Protein AF-A0A967Z5V6-F1 (afdb_monomer_lite)

Radius of gyration: 32.12 Å; chains: 1; bounding box: 75×80×59 Å

Foldseek 3Di:
DDDDDDDDDDDDDDDDDDDDDDDCVVVPPPPDPPPPPPDPDPPDDLVRVLVVQADDDDDDDPVVVVVVVVCVVCVVLVVQLVVLCVVPLVVLQVVCVVVVHRSCVSCQLCVQPSNAQADADPVRQHGSNRDRPVPVPD

pLDDT: mean 80.44, std 18.2, range [42.09, 97.94]

Structure (mmCIF, N/CA/C/O backbone):
data_AF-A0A967Z5V6-F1
#
_entry.id   AF-A0A967Z5V6-F1
#
loop_
_atom_site.group_PDB
_atom_site.id
_atom_site.type_symbol
_atom_site.label_atom_id
_atom_site.label_alt_id
_atom_site.label_comp_id
_atom_site.label_asym_id
_atom_site.label_entity_id
_atom_site.label_seq_id
_atom_site.pdbx_PDB_ins_code
_atom_site.Cartn_x
_atom_site.Cartn_y
_atom_site.Cartn_z
_atom_site.occupancy
_atom_site.B_iso_or_equiv
_atom_site.auth_seq_id
_atom_site.auth_comp_id
_atom_site.auth_asym_id
_atom_site.auth_atom_id
_atom_site.pdbx_PDB_model_num
ATOM 1 N N . GLU A 1 1 ? -57.561 -37.504 -41.593 1.00 48.28 1 GLU A N 1
ATOM 2 C CA . GLU A 1 1 ? -57.737 -38.800 -42.283 1.00 48.28 1 GLU A CA 1
ATOM 3 C C . GLU A 1 1 ? -57.835 -38.505 -43.780 1.00 48.28 1 GLU A C 1
ATOM 5 O O . GLU A 1 1 ? -58.609 -37.611 -44.114 1.00 48.28 1 GLU A O 1
ATOM 10 N N . PRO A 1 2 ? -56.998 -39.110 -44.646 1.00 53.12 2 PRO A N 1
ATOM 11 C CA . PRO A 1 2 ? -56.855 -40.562 -44.731 1.00 53.12 2 PRO A CA 1
ATOM 12 C C . PRO A 1 2 ? -55.417 -41.106 -44.603 1.00 53.12 2 PRO A C 1
ATOM 14 O O . PRO A 1 2 ? -54.447 -40.370 -44.448 1.00 53.12 2 PRO A O 1
ATOM 17 N N . VAL A 1 3 ? -55.376 -42.439 -44.614 1.00 44.19 3 VAL A N 1
ATOM 18 C CA . VAL A 1 3 ? -54.367 -43.405 -44.158 1.00 44.19 3 VAL A CA 1
ATOM 19 C C . VAL A 1 3 ? -53.439 -43.892 -45.287 1.00 44.19 3 VAL A C 1
ATOM 21 O O . VAL A 1 3 ? -53.847 -43.898 -46.445 1.00 44.19 3 VAL A O 1
ATOM 24 N N . ALA A 1 4 ? -52.266 -44.410 -44.878 1.00 47.19 4 ALA A N 1
ATOM 25 C CA . ALA A 1 4 ? -51.405 -45.460 -45.477 1.00 47.19 4 ALA A CA 1
ATOM 26 C C . ALA A 1 4 ? -49.980 -44.954 -45.794 1.00 47.19 4 ALA A C 1
ATOM 28 O O . ALA A 1 4 ? -49.782 -44.135 -46.680 1.00 47.19 4 ALA A O 1
ATOM 29 N N . SER A 1 5 ? -48.982 -45.256 -44.955 1.00 46.66 5 SER A N 1
ATOM 30 C CA . SER A 1 5 ? -48.237 -46.529 -44.838 1.00 46.66 5 SER A CA 1
ATOM 31 C C . SER A 1 5 ? -47.279 -46.769 -46.008 1.00 46.66 5 SER A C 1
ATOM 33 O O . SER A 1 5 ? -47.713 -47.113 -47.102 1.00 46.66 5 SER A O 1
ATOM 35 N N . SER A 1 6 ? -45.969 -46.646 -45.756 1.00 48.78 6 SER A N 1
ATOM 36 C CA . SER A 1 6 ? -44.964 -47.410 -46.500 1.00 48.78 6 SER A CA 1
ATOM 37 C C . SER A 1 6 ? -43.618 -47.490 -45.771 1.00 48.78 6 SER A C 1
ATOM 39 O O . SER A 1 6 ? -42.984 -46.478 -45.485 1.00 48.78 6 SER A O 1
ATOM 41 N N . ALA A 1 7 ? -43.223 -48.744 -45.540 1.00 47.84 7 ALA A N 1
ATOM 42 C CA . ALA A 1 7 ? -41.874 -49.296 -45.438 1.00 47.84 7 ALA A CA 1
ATOM 43 C C . ALA A 1 7 ? -40.927 -48.783 -44.336 1.00 47.84 7 ALA A C 1
ATOM 45 O O . ALA A 1 7 ? -40.107 -47.889 -44.531 1.00 47.84 7 ALA A O 1
ATOM 46 N N . ALA A 1 8 ? -40.942 -49.512 -43.217 1.00 42.09 8 ALA A N 1
ATOM 47 C CA . ALA A 1 8 ? -39.799 -49.640 -42.325 1.00 42.09 8 ALA A CA 1
ATOM 48 C C . ALA A 1 8 ? -38.617 -50.285 -43.075 1.00 42.09 8 ALA A C 1
ATOM 50 O O . ALA A 1 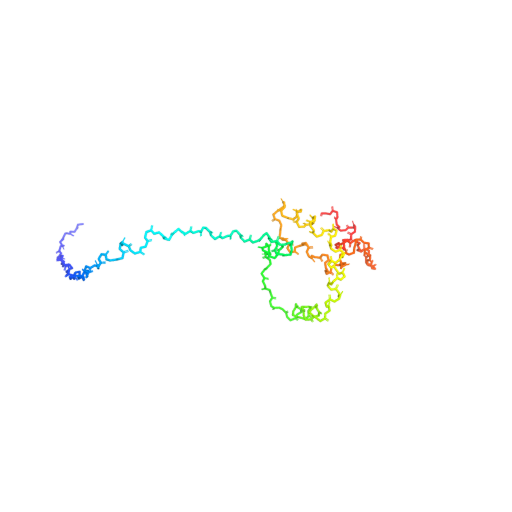8 ? -38.727 -51.404 -43.578 1.00 42.09 8 ALA A O 1
ATOM 51 N N . GLN A 1 9 ? -37.490 -49.580 -43.137 1.00 46.66 9 GLN A N 1
ATOM 52 C CA . GLN A 1 9 ? -36.197 -50.141 -43.517 1.00 46.66 9 GLN A CA 1
ATOM 53 C C . GLN A 1 9 ? -35.401 -50.382 -42.237 1.00 46.66 9 GLN A C 1
ATOM 55 O O . GLN A 1 9 ? -35.103 -49.447 -41.494 1.00 46.66 9 GLN A O 1
ATOM 60 N N . SER A 1 10 ? -35.113 -51.652 -41.962 1.00 53.34 10 SER A N 1
ATOM 61 C CA . SER A 1 10 ? -34.296 -52.083 -40.829 1.00 53.34 10 SER A CA 1
ATOM 62 C C . SER A 1 10 ? -32.888 -51.481 -40.917 1.00 53.34 10 SER A C 1
ATOM 64 O O . SER A 1 10 ? -32.268 -51.564 -41.981 1.00 53.34 10 SER A O 1
ATOM 66 N N . PRO A 1 11 ? -32.330 -50.914 -39.835 1.00 49.84 11 PRO A N 1
ATOM 67 C CA . PRO A 1 11 ? -30.933 -50.517 -39.834 1.00 49.84 11 PRO A CA 1
ATOM 68 C C . PRO A 1 11 ? -30.040 -51.759 -39.727 1.00 49.84 11 PRO A C 1
ATOM 70 O O . PRO A 1 11 ? -30.177 -52.575 -38.820 1.00 49.84 11 PRO A O 1
ATOM 73 N N . SER A 1 12 ? -29.127 -51.880 -40.690 1.00 52.97 12 SER A N 1
ATOM 74 C CA . SER A 1 12 ? -28.074 -52.892 -40.769 1.00 52.97 12 SER A CA 1
ATOM 75 C C . SER A 1 12 ? -27.213 -52.891 -39.500 1.00 52.97 12 SER A C 1
ATOM 77 O O . SER A 1 12 ? -26.551 -51.900 -39.186 1.00 52.97 12 SER A O 1
ATOM 79 N N . GLU A 1 13 ? -27.201 -54.011 -38.784 1.00 54.91 13 GLU A N 1
ATOM 80 C CA . GLU A 1 13 ? -26.421 -54.200 -37.563 1.00 54.91 13 GLU A CA 1
ATOM 81 C C . GLU A 1 13 ? -24.936 -54.382 -37.920 1.00 54.91 13 GLU A C 1
ATOM 83 O O . GLU A 1 13 ? -24.564 -55.275 -38.684 1.00 54.91 13 GLU A O 1
ATOM 88 N N . ARG A 1 14 ? -24.074 -53.484 -37.430 1.00 48.94 14 ARG A N 1
ATOM 89 C CA . ARG A 1 14 ? -22.614 -53.630 -37.540 1.00 48.94 14 ARG A CA 1
ATOM 90 C C . ARG A 1 14 ? -22.140 -54.626 -36.475 1.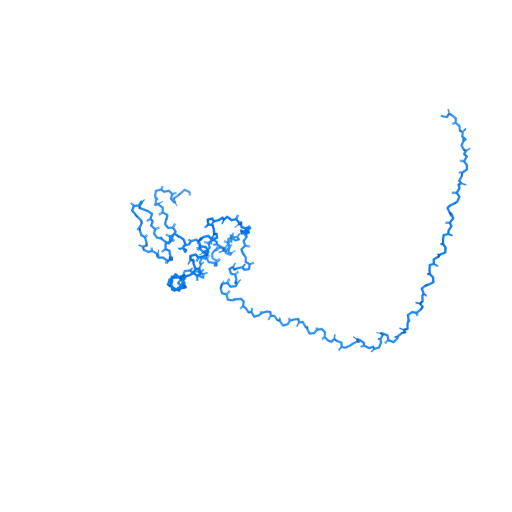00 48.94 14 ARG A C 1
ATOM 92 O O . ARG A 1 14 ? -22.568 -54.488 -35.331 1.00 48.94 14 ARG A O 1
ATOM 99 N N . PRO A 1 15 ? -21.233 -55.570 -36.785 1.00 53.81 15 PRO A N 1
ATOM 100 C CA . PRO A 1 15 ? -20.693 -56.459 -35.765 1.00 53.81 15 PRO A CA 1
ATOM 101 C C . PRO A 1 15 ? -19.840 -55.667 -34.764 1.00 53.81 15 PRO A C 1
ATOM 103 O O . PRO A 1 15 ? -19.023 -54.827 -35.149 1.00 53.81 15 PRO A O 1
ATOM 106 N N . ALA A 1 16 ? -20.046 -55.937 -33.474 1.00 51.88 16 ALA A N 1
ATOM 107 C CA . ALA A 1 16 ? -19.236 -55.389 -32.393 1.00 51.88 16 ALA A CA 1
ATOM 108 C C . ALA A 1 16 ? -17.775 -55.871 -32.514 1.00 51.88 16 ALA A C 1
ATOM 110 O O . ALA A 1 16 ? -17.546 -57.027 -32.883 1.00 51.88 16 ALA A O 1
ATOM 111 N N . PRO A 1 17 ? -16.774 -55.027 -32.203 1.00 51.31 17 PRO A N 1
ATOM 112 C CA . PRO A 1 17 ? -15.389 -55.470 -32.182 1.00 51.31 17 PRO A CA 1
ATOM 113 C C . PRO A 1 17 ? -15.198 -56.495 -31.059 1.00 51.31 17 PRO A C 1
ATOM 115 O O . PRO A 1 17 ? -15.633 -56.282 -29.927 1.00 51.31 17 PRO A O 1
ATOM 118 N N . ALA A 1 18 ? -14.541 -57.609 -31.381 1.00 56.34 18 ALA A N 1
ATOM 119 C CA . ALA A 1 18 ? -14.131 -58.596 -30.395 1.00 56.34 18 ALA A CA 1
ATOM 120 C C . ALA A 1 18 ? -13.199 -57.923 -29.376 1.00 56.34 18 ALA A C 1
ATOM 122 O O . ALA A 1 18 ? -12.097 -57.499 -29.725 1.00 56.34 18 ALA A O 1
ATOM 123 N N . LEU A 1 19 ? -13.646 -57.804 -28.121 1.00 50.50 19 LEU A N 1
ATOM 124 C CA . LEU A 1 19 ? -12.750 -57.472 -27.021 1.00 50.50 19 LEU A CA 1
ATOM 125 C C . LEU A 1 19 ? -11.743 -58.616 -26.886 1.00 50.50 19 LEU A C 1
ATOM 127 O O . LEU A 1 19 ? -12.101 -59.720 -26.475 1.00 50.50 19 LEU A O 1
ATOM 131 N N . CYS A 1 20 ? -10.485 -58.350 -27.233 1.00 46.66 20 CYS A N 1
ATOM 132 C CA . CYS A 1 20 ? -9.370 -59.191 -26.826 1.00 46.66 20 CYS A CA 1
ATOM 133 C C . CYS A 1 20 ? -9.430 -59.355 -25.301 1.00 46.66 20 CYS A C 1
ATOM 135 O O . CYS A 1 20 ? -9.451 -58.363 -24.570 1.00 46.66 20 CYS A O 1
ATOM 137 N N . ALA A 1 21 ? -9.498 -60.600 -24.830 1.00 57.12 21 ALA A N 1
ATOM 138 C CA . ALA A 1 21 ? -9.461 -60.910 -23.411 1.00 57.12 21 ALA A CA 1
ATOM 139 C C . ALA A 1 21 ? -8.164 -60.350 -22.806 1.00 57.12 21 ALA A C 1
ATOM 141 O O . ALA A 1 21 ? -7.071 -60.674 -23.269 1.00 57.12 21 ALA A O 1
ATOM 142 N N . ALA A 1 22 ? -8.297 -59.471 -21.813 1.00 58.34 22 ALA A N 1
ATOM 143 C CA . ALA A 1 22 ? -7.161 -58.918 -21.094 1.00 58.34 22 ALA A CA 1
ATOM 144 C C . ALA A 1 22 ? -6.499 -60.013 -20.244 1.00 58.34 22 ALA A C 1
ATOM 146 O O . ALA A 1 22 ? -7.177 -60.742 -19.521 1.00 58.34 22 ALA A O 1
ATOM 147 N N . ASP A 1 23 ? -5.174 -60.099 -20.334 1.00 58.81 23 ASP A N 1
ATOM 148 C CA . ASP A 1 23 ? -4.324 -60.969 -19.520 1.00 58.81 23 ASP A CA 1
ATOM 149 C C . ASP A 1 23 ? -4.561 -60.673 -18.020 1.00 58.81 23 ASP A C 1
ATOM 151 O O . ASP A 1 23 ? -4.484 -59.504 -17.628 1.00 58.81 23 ASP A O 1
ATOM 155 N N . PRO A 1 24 ? -4.860 -61.654 -17.143 1.00 56.19 24 PRO A N 1
ATOM 156 C CA . PRO A 1 24 ? -5.219 -61.385 -15.743 1.00 56.19 24 PRO A CA 1
ATOM 157 C C . PRO A 1 24 ? -4.031 -60.937 -14.872 1.00 56.19 24 PRO A C 1
ATOM 159 O O . PRO A 1 24 ? -4.204 -60.641 -13.689 1.00 56.19 24 PRO A O 1
ATOM 162 N N . ALA A 1 25 ? -2.828 -60.838 -15.441 1.00 55.62 25 ALA A N 1
ATOM 163 C CA . ALA A 1 25 ? -1.593 -60.523 -14.726 1.00 55.62 25 ALA A CA 1
ATOM 164 C C . ALA A 1 25 ? -1.539 -59.105 -14.113 1.00 55.62 25 ALA A C 1
ATOM 166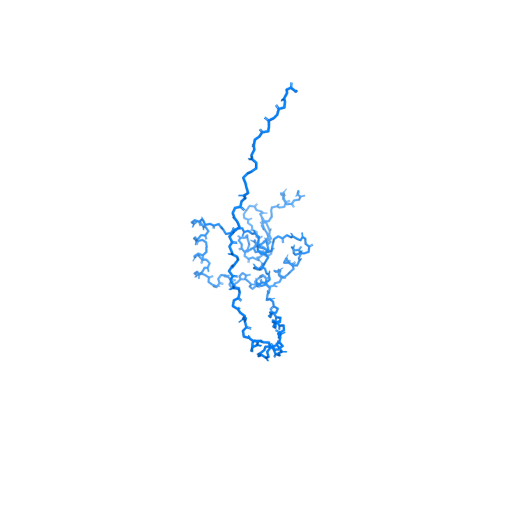 O O . ALA A 1 25 ? -0.739 -58.862 -13.210 1.00 55.62 25 ALA A O 1
ATOM 167 N N . TRP A 1 26 ? -2.405 -58.168 -14.521 1.00 52.56 26 TRP A N 1
ATOM 168 C CA . TRP A 1 26 ? -2.495 -56.850 -13.867 1.00 52.56 26 TRP A CA 1
ATOM 169 C C . TRP A 1 26 ? -3.270 -56.881 -12.539 1.00 52.56 26 TRP A C 1
ATOM 171 O O . TRP A 1 26 ? -3.195 -55.925 -11.768 1.00 52.56 26 TRP A O 1
ATOM 181 N N . ILE A 1 27 ? -3.981 -57.975 -12.230 1.00 52.59 27 ILE A N 1
ATOM 182 C CA . ILE A 1 27 ? -4.758 -58.099 -10.988 1.00 52.59 27 ILE A CA 1
ATOM 183 C C . ILE A 1 27 ? -3.856 -58.426 -9.783 1.00 52.59 27 ILE A C 1
ATOM 185 O O . ILE A 1 27 ? -4.256 -58.164 -8.650 1.00 52.59 27 ILE A O 1
ATOM 189 N N . GLU A 1 28 ? -2.630 -58.926 -9.973 1.00 56.53 28 GLU A N 1
ATOM 190 C CA . GLU A 1 28 ? -1.737 -59.299 -8.857 1.00 56.53 28 GLU A CA 1
ATOM 191 C C . GLU A 1 28 ? -0.610 -58.294 -8.562 1.00 56.53 28 GLU A C 1
ATOM 193 O O . GLU A 1 28 ? -0.113 -58.266 -7.439 1.00 56.53 28 GLU A O 1
ATOM 198 N N . ALA A 1 29 ? -0.263 -57.402 -9.496 1.00 54.88 29 ALA A N 1
ATOM 199 C CA . ALA A 1 29 ? 0.923 -56.541 -9.379 1.00 54.88 29 ALA A CA 1
ATOM 200 C C . ALA A 1 29 ? 0.708 -55.157 -8.716 1.00 54.88 29 ALA A C 1
ATOM 202 O O . ALA A 1 29 ? 1.653 -54.376 -8.641 1.00 54.88 29 ALA A O 1
ATOM 203 N N . GLY A 1 30 ? -0.495 -54.818 -8.230 1.00 49.62 30 GLY A N 1
ATOM 204 C CA . GLY A 1 30 ? -0.796 -53.443 -7.781 1.00 49.62 30 GLY A CA 1
ATOM 205 C C . GLY A 1 30 ? -1.493 -53.270 -6.428 1.00 49.62 30 GLY A C 1
ATOM 206 O O . GLY A 1 30 ? -1.792 -52.140 -6.052 1.00 49.62 30 GLY A O 1
ATOM 207 N N . ARG A 1 31 ? -1.780 -54.343 -5.676 1.00 57.53 31 ARG A N 1
ATOM 208 C CA . ARG A 1 31 ? -2.620 -54.267 -4.457 1.00 57.53 31 ARG A CA 1
ATOM 209 C C . ARG A 1 31 ? -1.945 -53.707 -3.192 1.00 57.53 31 ARG A C 1
ATOM 211 O O . ARG A 1 31 ? -2.565 -53.730 -2.136 1.00 57.53 31 ARG A O 1
ATOM 218 N N . THR A 1 32 ? -0.737 -53.156 -3.272 1.00 49.16 32 THR A N 1
ATOM 219 C CA . THR A 1 32 ? -0.063 -52.531 -2.115 1.00 49.16 32 THR A CA 1
ATOM 220 C C . THR A 1 32 ? 0.774 -51.312 -2.502 1.00 49.16 32 THR A C 1
ATOM 222 O O . THR A 1 32 ? 1.865 -51.114 -1.978 1.00 49.16 32 THR A O 1
ATOM 225 N N . ALA A 1 33 ? 0.284 -50.461 -3.402 1.00 50.12 33 ALA A N 1
ATOM 226 C CA . ALA A 1 33 ? 0.662 -49.056 -3.308 1.00 50.12 33 ALA A CA 1
ATOM 227 C C . ALA A 1 33 ? -0.239 -48.443 -2.234 1.00 50.12 33 ALA A C 1
ATOM 229 O O . ALA A 1 33 ? -1.357 -48.017 -2.520 1.00 50.12 33 ALA A O 1
ATOM 230 N N . THR A 1 34 ? 0.213 -48.463 -0.977 1.00 55.91 34 THR A N 1
ATOM 231 C CA . THR A 1 34 ? -0.282 -47.500 0.007 1.00 55.91 34 THR A CA 1
ATOM 232 C C . THR A 1 34 ? -0.058 -46.136 -0.632 1.00 55.91 34 THR A C 1
ATOM 234 O O . THR A 1 34 ? 1.080 -45.694 -0.751 1.00 55.91 34 THR A O 1
ATOM 237 N N . LEU A 1 35 ? -1.124 -45.527 -1.153 1.00 60.69 35 LEU A N 1
ATOM 238 C CA . LEU A 1 35 ? -1.119 -44.128 -1.546 1.00 60.69 35 LEU A CA 1
ATOM 239 C C . LEU A 1 35 ? -0.944 -43.361 -0.244 1.00 60.69 35 LEU A C 1
ATOM 241 O O . LEU A 1 35 ? -1.914 -43.083 0.458 1.00 60.69 35 LEU A O 1
ATOM 245 N N . GLU A 1 36 ? 0.308 -43.141 0.137 1.00 63.19 36 GLU A N 1
ATOM 246 C CA . GLU A 1 36 ? 0.636 -42.216 1.202 1.00 63.19 36 GLU A CA 1
ATOM 247 C C . GLU A 1 36 ? -0.011 -40.882 0.797 1.00 63.19 36 GLU A C 1
ATOM 249 O O . GLU A 1 36 ? 0.215 -40.419 -0.330 1.00 63.19 36 GLU A O 1
ATOM 254 N N . PRO A 1 37 ? -0.918 -40.321 1.620 1.00 70.62 37 PRO A N 1
ATOM 255 C CA . PRO A 1 37 ? -1.490 -39.016 1.336 1.00 70.62 37 PRO A CA 1
ATOM 256 C C . PRO A 1 37 ? -0.336 -38.044 1.076 1.00 70.62 37 PRO A C 1
ATOM 258 O O . PRO A 1 37 ? 0.672 -38.139 1.781 1.00 70.62 37 PRO A O 1
ATOM 261 N N . PRO A 1 38 ? -0.439 -37.140 0.085 1.00 73.50 38 PRO A N 1
ATOM 262 C CA . PRO A 1 38 ? 0.615 -36.161 -0.132 1.00 73.50 38 PRO A CA 1
ATOM 263 C C . PRO A 1 38 ? 0.893 -35.461 1.199 1.00 73.50 38 PRO A C 1
ATOM 265 O O . PRO A 1 38 ? -0.054 -35.037 1.870 1.00 73.50 38 PRO A O 1
ATOM 268 N N . GLU A 1 39 ? 2.167 -35.394 1.601 1.00 65.69 39 GLU A N 1
ATOM 269 C CA . GLU A 1 39 ? 2.549 -34.648 2.799 1.00 65.69 39 GLU A CA 1
ATOM 270 C C . GLU A 1 39 ? 1.899 -33.256 2.739 1.00 65.69 39 GLU A C 1
ATOM 272 O O . GLU A 1 39 ? 1.897 -32.628 1.670 1.00 65.69 39 GLU A O 1
ATOM 277 N N . PRO A 1 40 ? 1.298 -32.772 3.843 1.00 72.25 40 PRO A N 1
ATOM 278 C CA . PRO A 1 40 ? 0.686 -31.456 3.843 1.00 72.25 40 PRO A CA 1
ATOM 279 C C . PRO A 1 40 ? 1.755 -30.431 3.471 1.00 72.25 40 PRO A C 1
ATOM 281 O O . PRO A 1 40 ? 2.845 -30.427 4.047 1.00 72.25 40 PRO A O 1
ATOM 284 N N . ALA A 1 41 ? 1.446 -29.573 2.496 1.00 69.81 41 ALA A N 1
ATOM 285 C CA . ALA A 1 41 ? 2.348 -28.500 2.104 1.00 69.81 41 ALA A CA 1
ATOM 286 C C . ALA A 1 41 ? 2.784 -27.709 3.353 1.00 69.81 41 ALA A C 1
ATOM 288 O O . ALA A 1 41 ? 1.958 -27.497 4.252 1.00 69.81 41 ALA A O 1
ATOM 289 N N . PRO A 1 42 ? 4.059 -27.280 3.437 1.00 72.50 42 PRO A N 1
ATOM 290 C CA . PRO A 1 42 ? 4.520 -26.489 4.567 1.00 72.50 42 PRO A CA 1
ATOM 291 C C . PRO A 1 42 ? 3.609 -25.266 4.747 1.00 72.50 42 PRO A C 1
ATOM 293 O O . PRO A 1 42 ? 3.126 -24.718 3.749 1.00 72.50 42 PRO A O 1
ATOM 296 N N . PRO A 1 43 ? 3.354 -24.832 5.995 1.00 73.88 43 PRO A N 1
ATOM 297 C CA . PRO A 1 43 ? 2.508 -23.675 6.239 1.00 73.88 43 PRO A CA 1
ATOM 298 C C . PRO A 1 43 ? 3.068 -22.477 5.472 1.00 73.88 43 PRO A C 1
ATOM 300 O O . PRO A 1 43 ? 4.251 -22.152 5.595 1.00 73.88 43 PRO A O 1
ATOM 303 N N . LEU A 1 44 ? 2.221 -21.853 4.650 1.00 81.94 44 LEU A N 1
ATOM 304 C CA . LEU A 1 44 ? 2.598 -20.664 3.895 1.00 81.94 44 LEU A CA 1
ATOM 305 C C . LEU A 1 44 ? 3.043 -19.576 4.874 1.00 81.94 44 LEU A C 1
ATOM 307 O O . LEU A 1 44 ? 2.370 -19.311 5.875 1.00 81.94 44 LEU A O 1
ATOM 311 N N . ASP A 1 45 ? 4.165 -18.929 4.567 1.00 89.12 45 ASP A N 1
ATOM 312 C CA . ASP A 1 45 ? 4.524 -17.687 5.237 1.00 89.12 45 ASP A CA 1
ATOM 313 C C . ASP A 1 45 ? 3.485 -16.597 4.914 1.00 89.12 45 ASP A C 1
ATOM 315 O O . ASP A 1 45 ? 2.623 -16.755 4.044 1.00 89.12 45 ASP A O 1
ATOM 319 N N . LEU A 1 46 ? 3.535 -15.469 5.629 1.00 90.06 46 LEU A N 1
ATOM 320 C CA . LEU A 1 46 ? 2.545 -14.402 5.447 1.00 90.06 46 LEU A CA 1
ATOM 321 C C . LEU A 1 46 ? 2.476 -13.928 3.986 1.00 90.06 46 LEU A C 1
ATOM 323 O O . LEU A 1 46 ? 1.390 -13.686 3.469 1.00 90.06 46 LEU A O 1
ATOM 327 N N . ILE A 1 47 ? 3.620 -13.840 3.303 1.00 90.38 47 ILE A N 1
ATOM 328 C CA . ILE A 1 47 ? 3.686 -13.422 1.898 1.00 90.38 47 ILE A CA 1
ATOM 329 C C . ILE A 1 47 ? 3.062 -14.472 0.976 1.00 90.38 47 ILE A C 1
ATOM 331 O O . ILE A 1 47 ? 2.299 -14.120 0.077 1.00 90.38 47 ILE A O 1
ATOM 335 N N . GLY A 1 48 ? 3.343 -15.754 1.196 1.00 91.38 48 GLY A N 1
ATOM 336 C CA . GLY A 1 48 ? 2.720 -16.862 0.486 1.00 91.38 48 GLY A CA 1
ATOM 337 C C . GLY A 1 48 ? 1.208 -16.880 0.683 1.00 91.38 48 GLY A C 1
ATOM 338 O O . GLY A 1 48 ? 0.471 -17.035 -0.289 1.00 91.38 48 GLY A O 1
ATOM 339 N N . ARG A 1 49 ? 0.736 -16.630 1.910 1.00 91.19 49 ARG A N 1
ATOM 340 C CA . ARG A 1 49 ? -0.693 -16.545 2.235 1.00 91.19 49 ARG A CA 1
ATOM 341 C C . ARG A 1 49 ? -1.380 -15.381 1.525 1.00 91.19 49 ARG A C 1
ATOM 343 O O . ARG A 1 49 ? -2.444 -15.587 0.949 1.00 91.19 49 ARG A O 1
ATOM 350 N N . LEU A 1 50 ? -0.758 -14.198 1.524 1.00 92.44 50 LEU A N 1
ATOM 351 C CA . LEU A 1 50 ? -1.245 -13.034 0.775 1.00 92.44 50 LEU A CA 1
ATOM 352 C C . LEU A 1 50 ? -1.384 -13.381 -0.712 1.00 92.44 50 LEU A C 1
ATOM 354 O O . LEU A 1 50 ? -2.468 -13.260 -1.271 1.00 92.44 50 LEU A O 1
ATOM 358 N N . ARG A 1 51 ? -0.305 -13.879 -1.331 1.00 91.06 51 ARG A N 1
ATOM 359 C CA . ARG A 1 51 ? -0.259 -14.207 -2.767 1.00 91.06 51 ARG A CA 1
ATOM 360 C C . ARG A 1 51 ? -1.272 -15.271 -3.181 1.00 91.06 51 ARG A C 1
ATOM 362 O O . ARG A 1 51 ? -1.750 -15.226 -4.308 1.00 91.06 51 ARG A O 1
ATOM 369 N N . ALA A 1 52 ? -1.584 -16.221 -2.303 1.00 90.19 52 ALA A N 1
ATOM 370 C CA . ALA A 1 52 ? -2.559 -17.273 -2.578 1.00 90.19 52 ALA A CA 1
ATOM 371 C C . ALA A 1 52 ? -4.005 -16.753 -2.695 1.00 90.19 52 ALA A C 1
ATOM 373 O O . ALA A 1 52 ? -4.846 -17.452 -3.253 1.00 90.19 52 ALA A O 1
ATOM 374 N N . GLN A 1 53 ? -4.293 -15.551 -2.183 1.00 90.25 53 GLN A N 1
ATOM 375 C CA . GLN A 1 53 ? -5.633 -14.947 -2.159 1.00 90.25 53 GLN A CA 1
ATOM 376 C C . GLN A 1 53 ? -5.679 -13.598 -2.894 1.00 90.25 53 GLN A C 1
ATOM 378 O O . GLN A 1 53 ? -6.498 -12.731 -2.581 1.00 90.25 53 GLN A O 1
ATOM 383 N N . PHE A 1 54 ? -4.779 -13.393 -3.856 1.00 91.06 54 PHE A N 1
ATOM 384 C CA . PHE A 1 54 ? -4.889 -12.270 -4.783 1.00 91.06 54 PHE A CA 1
ATOM 385 C C . PHE A 1 54 ? -6.078 -12.491 -5.715 1.00 91.06 54 PHE A C 1
ATOM 387 O O . PHE A 1 54 ? -6.306 -13.606 -6.189 1.00 91.06 54 PHE A O 1
ATOM 394 N N . ALA A 1 55 ? -6.843 -11.431 -5.947 1.00 89.75 55 ALA A N 1
ATOM 395 C CA . ALA A 1 55 ? -8.054 -11.457 -6.756 1.00 89.75 55 ALA A CA 1
ATOM 396 C C . ALA A 1 55 ? -7.952 -10.535 -7.978 1.00 89.75 55 ALA A C 1
ATOM 398 O O . ALA A 1 55 ? -8.723 -10.699 -8.922 1.00 89.75 55 ALA A O 1
ATOM 399 N N . LEU A 1 56 ? -7.009 -9.586 -7.987 1.00 87.25 56 LEU A N 1
ATOM 400 C CA . LEU A 1 56 ? -6.757 -8.729 -9.136 1.00 87.25 56 LEU A CA 1
ATOM 401 C C . LEU A 1 56 ? -6.201 -9.546 -10.304 1.00 87.25 56 LEU A C 1
ATOM 403 O O . LEU A 1 56 ? -5.195 -10.250 -10.196 1.00 87.25 56 LEU A O 1
ATOM 407 N N . GLU A 1 57 ? -6.848 -9.399 -11.455 1.00 88.44 57 GLU A N 1
ATOM 408 C CA . GLU A 1 57 ? -6.365 -9.975 -12.701 1.00 88.44 57 GLU A CA 1
ATOM 409 C C . GLU A 1 57 ? -5.050 -9.297 -13.123 1.00 88.44 57 GLU A C 1
ATOM 411 O O . GLU A 1 57 ? -4.932 -8.067 -13.042 1.00 88.44 57 GLU A O 1
ATOM 416 N N . PRO A 1 58 ? -4.053 -10.061 -13.603 1.00 83.69 58 PRO A N 1
ATOM 417 C CA . PRO A 1 58 ? -2.846 -9.482 -14.169 1.00 83.69 58 PRO A CA 1
ATOM 418 C C . PRO A 1 58 ? -3.192 -8.523 -15.311 1.00 83.69 58 PRO A C 1
ATOM 420 O O . PRO A 1 58 ? -3.848 -8.901 -16.281 1.00 83.69 58 PRO A O 1
ATOM 423 N N . HIS A 1 59 ? -2.721 -7.282 -15.206 1.00 83.69 59 HIS A N 1
ATOM 424 C CA . HIS A 1 59 ? -2.907 -6.273 -16.238 1.00 83.69 59 HIS A CA 1
ATOM 425 C C . HIS A 1 59 ? -1.563 -5.893 -16.856 1.00 83.69 59 HIS A C 1
ATOM 427 O O . HIS A 1 59 ? -0.624 -5.525 -16.149 1.00 83.69 59 HIS A O 1
ATOM 433 N N . HIS A 1 60 ? -1.474 -5.971 -18.182 1.00 88.75 60 HIS A N 1
ATOM 434 C CA . HIS A 1 60 ? -0.281 -5.578 -18.923 1.00 88.75 60 HIS A CA 1
ATOM 435 C C . HIS A 1 60 ? -0.393 -4.116 -19.355 1.00 88.75 60 HIS A C 1
ATOM 437 O O . HIS A 1 60 ? -0.981 -3.807 -20.391 1.00 88.75 60 HIS A O 1
ATOM 443 N N . ASP A 1 61 ? 0.198 -3.226 -18.560 1.00 95.56 61 ASP A N 1
ATOM 444 C CA . ASP A 1 61 ? 0.301 -1.795 -18.846 1.00 95.56 61 ASP A CA 1
ATOM 445 C C . ASP A 1 61 ? 1.780 -1.360 -18.773 1.00 95.56 61 ASP A C 1
ATOM 447 O O . ASP A 1 61 ? 2.462 -1.671 -17.790 1.00 95.56 61 ASP A O 1
ATOM 451 N N . PRO A 1 62 ? 2.307 -0.618 -19.767 1.00 95.94 62 PRO A N 1
ATOM 452 C CA . PRO A 1 62 ? 3.672 -0.089 -19.732 1.00 95.94 62 PRO A CA 1
ATOM 453 C C . PRO A 1 62 ? 4.023 0.717 -18.469 1.00 95.94 62 PRO A C 1
ATOM 455 O O . PRO A 1 62 ? 5.187 0.766 -18.065 1.00 95.94 62 PRO A O 1
ATOM 458 N N . ALA A 1 63 ? 3.049 1.380 -17.844 1.00 94.00 63 ALA A N 1
ATOM 459 C CA . ALA A 1 63 ? 3.222 2.069 -16.574 1.00 94.00 63 ALA A CA 1
ATOM 460 C C . ALA A 1 63 ? 3.488 1.085 -15.430 1.00 94.00 63 ALA A C 1
ATOM 462 O O . ALA A 1 63 ? 4.406 1.324 -14.649 1.00 94.00 63 ALA A O 1
ATOM 463 N N . VAL A 1 64 ? 2.758 -0.032 -15.372 1.00 92.69 64 VAL A N 1
ATOM 464 C CA . VAL A 1 64 ? 2.963 -1.092 -14.370 1.00 92.69 64 VAL A CA 1
ATOM 465 C C . VAL A 1 64 ? 4.335 -1.742 -14.550 1.00 92.69 64 VAL A C 1
ATOM 467 O O . VAL A 1 64 ? 5.078 -1.883 -13.581 1.00 92.69 64 VAL A O 1
ATOM 470 N N . GLU A 1 65 ? 4.725 -2.051 -15.788 1.00 95.00 65 GLU A N 1
ATOM 471 C CA . GLU A 1 65 ? 6.045 -2.625 -16.099 1.00 95.00 65 GLU A CA 1
ATOM 472 C C . GLU A 1 65 ? 7.197 -1.703 -15.672 1.00 95.00 65 GLU A C 1
ATOM 474 O O . GLU A 1 65 ? 8.223 -2.150 -15.151 1.00 95.00 65 GLU A O 1
ATOM 479 N N . ARG A 1 66 ? 7.027 -0.385 -15.838 1.00 95.88 66 ARG A N 1
ATOM 480 C CA . ARG A 1 66 ? 8.012 0.603 -15.385 1.00 95.88 66 ARG A CA 1
ATOM 481 C C . ARG A 1 66 ? 8.161 0.600 -13.864 1.00 95.88 66 ARG A C 1
ATOM 483 O O . ARG A 1 66 ? 9.297 0.636 -13.386 1.00 95.88 66 ARG A O 1
ATOM 490 N N . GLU A 1 67 ? 7.055 0.556 -13.122 1.00 94.31 67 GLU A N 1
ATOM 491 C CA . GLU A 1 67 ?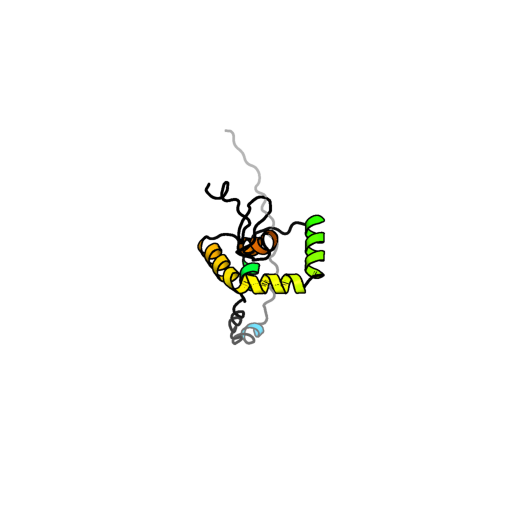 7.094 0.487 -11.655 1.00 94.31 67 GLU A CA 1
ATOM 492 C C . GLU A 1 67 ? 7.717 -0.831 -11.181 1.00 94.31 67 GLU A C 1
ATOM 494 O O . GLU A 1 67 ? 8.605 -0.826 -10.327 1.00 94.31 67 GLU A O 1
ATOM 499 N N . LEU A 1 68 ? 7.360 -1.958 -11.803 1.00 93.94 68 LEU A N 1
ATOM 500 C CA . LEU A 1 68 ? 7.963 -3.260 -11.512 1.00 93.94 68 LEU A CA 1
ATOM 501 C C . LEU A 1 68 ? 9.485 -3.236 -11.727 1.00 93.94 68 LEU A C 1
ATOM 503 O O . LEU A 1 68 ? 10.250 -3.653 -10.853 1.00 93.94 68 LEU A O 1
ATOM 507 N N . ALA A 1 69 ? 9.942 -2.682 -12.853 1.00 96.81 69 ALA A N 1
ATOM 508 C CA . ALA A 1 69 ? 11.362 -2.524 -13.155 1.00 96.81 69 ALA A CA 1
ATOM 509 C C . ALA A 1 69 ? 12.076 -1.555 -12.198 1.00 96.81 69 ALA A C 1
ATOM 511 O O . ALA A 1 69 ? 13.288 -1.667 -11.979 1.00 96.81 69 ALA A O 1
ATOM 512 N N . TRP A 1 70 ? 11.368 -0.575 -11.633 1.00 96.62 70 TRP A N 1
ATOM 513 C CA . TRP A 1 70 ? 11.910 0.269 -10.576 1.00 96.62 70 TRP A CA 1
ATOM 514 C C . TRP A 1 70 ? 12.080 -0.535 -9.285 1.00 96.62 70 TRP A C 1
ATOM 516 O O . TRP A 1 70 ? 13.198 -0.590 -8.774 1.00 96.62 70 TRP A O 1
ATOM 526 N N . TYR A 1 71 ? 11.049 -1.236 -8.809 1.00 95.62 71 TYR A N 1
ATOM 527 C CA . TYR A 1 71 ? 11.132 -2.051 -7.590 1.00 95.62 71 TYR A CA 1
ATOM 528 C C . TYR A 1 71 ? 12.215 -3.132 -7.675 1.00 95.62 71 TYR A C 1
ATOM 530 O O . TYR A 1 71 ? 13.000 -3.283 -6.739 1.00 95.62 71 TYR A O 1
ATOM 538 N N . ALA A 1 72 ? 12.335 -3.812 -8.820 1.00 96.56 72 ALA A N 1
ATOM 539 C CA . ALA A 1 72 ? 13.367 -4.823 -9.057 1.00 96.56 72 ALA A CA 1
ATOM 540 C C . ALA A 1 72 ? 14.799 -4.264 -8.945 1.00 96.56 72 ALA A C 1
ATOM 542 O O . ALA A 1 72 ? 15.711 -4.965 -8.508 1.00 96.56 72 ALA A O 1
ATOM 543 N N . ARG A 1 73 ? 15.005 -2.990 -9.304 1.00 97.94 73 ARG A N 1
ATOM 544 C CA . ARG A 1 73 ? 16.306 -2.305 -9.205 1.00 97.94 73 ARG A CA 1
ATOM 545 C C . ARG A 1 73 ? 16.575 -1.680 -7.834 1.00 97.94 73 ARG A C 1
ATOM 547 O O . ARG A 1 73 ? 17.708 -1.278 -7.585 1.00 97.94 73 ARG A O 1
ATOM 554 N N . HIS A 1 74 ? 15.578 -1.608 -6.948 1.00 97.19 74 HIS A N 1
ATOM 555 C CA . HIS A 1 74 ? 15.686 -0.962 -5.635 1.00 97.19 74 HIS A CA 1
ATOM 556 C C . HIS A 1 74 ? 15.343 -1.920 -4.475 1.00 97.19 74 HIS A C 1
ATOM 558 O O . HIS A 1 74 ? 14.457 -1.627 -3.665 1.00 97.19 74 HIS A O 1
ATOM 564 N N . PRO A 1 75 ? 16.064 -3.045 -4.305 1.00 96.38 75 PRO A N 1
ATOM 565 C CA . PRO A 1 75 ? 15.773 -4.011 -3.243 1.00 96.38 75 PRO A CA 1
ATOM 566 C C . PRO A 1 75 ? 15.908 -3.414 -1.833 1.00 96.38 75 PRO A C 1
ATOM 568 O O . PRO A 1 75 ? 15.164 -3.780 -0.927 1.00 96.38 75 PRO A O 1
ATOM 571 N N . GLN A 1 76 ? 16.800 -2.437 -1.633 1.00 97.19 76 GLN A N 1
ATOM 572 C CA . GLN A 1 76 ? 16.952 -1.752 -0.344 1.00 97.19 76 GLN A CA 1
ATOM 573 C C . GLN A 1 76 ? 15.727 -0.900 0.008 1.00 97.19 76 GLN A C 1
ATOM 575 O O . GLN A 1 76 ? 15.454 -0.688 1.188 1.00 97.19 76 GLN A O 1
ATOM 580 N N . TYR A 1 77 ? 15.002 -0.386 -0.993 1.00 95.75 77 TYR A N 1
ATOM 581 C CA . TYR A 1 77 ? 13.733 0.295 -0.753 1.00 95.75 77 TYR A CA 1
ATOM 582 C C . TYR A 1 77 ? 12.715 -0.701 -0.201 1.00 95.75 77 TYR A C 1
ATOM 584 O O . TYR A 1 77 ? 12.193 -0.469 0.888 1.00 95.75 77 TYR A O 1
ATOM 592 N N . LEU A 1 78 ? 12.515 -1.832 -0.887 1.00 94.44 78 LEU A N 1
ATOM 593 C CA . LEU A 1 78 ? 11.584 -2.873 -0.445 1.00 94.44 78 LEU A CA 1
ATOM 594 C C . LEU A 1 78 ? 11.941 -3.399 0.946 1.00 94.44 78 LEU A C 1
ATOM 596 O O . LEU A 1 78 ? 11.051 -3.531 1.777 1.00 94.44 78 LEU A O 1
ATOM 600 N N . GLY A 1 79 ? 13.229 -3.594 1.242 1.00 95.75 79 GLY A N 1
ATOM 601 C CA . GLY A 1 79 ? 13.682 -3.974 2.581 1.00 95.75 79 GLY A CA 1
ATOM 602 C C . GLY A 1 79 ? 13.185 -3.012 3.664 1.00 95.75 79 GLY A C 1
ATOM 603 O O . GLY A 1 79 ? 12.582 -3.446 4.638 1.00 95.75 79 GLY A O 1
ATOM 604 N N . ARG A 1 80 ? 13.335 -1.694 3.464 1.00 96.19 80 ARG A N 1
ATOM 605 C CA . ARG A 1 80 ? 12.833 -0.692 4.425 1.00 96.19 80 ARG A CA 1
ATOM 606 C C . ARG A 1 80 ? 11.313 -0.705 4.553 1.00 96.19 80 ARG A C 1
ATOM 608 O O . ARG A 1 80 ? 10.807 -0.533 5.660 1.00 96.19 80 ARG A O 1
ATOM 615 N N . VAL A 1 81 ? 10.597 -0.867 3.440 1.00 95.88 81 VAL A N 1
ATOM 616 C CA . VAL A 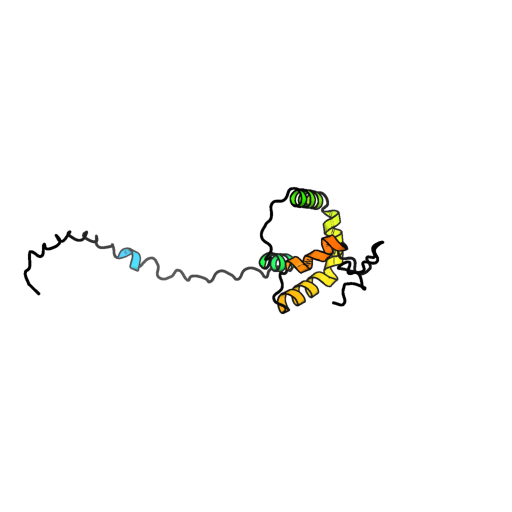1 81 ? 9.129 -0.939 3.455 1.00 95.88 81 VAL A CA 1
ATOM 617 C C . VAL A 1 81 ? 8.666 -2.157 4.244 1.00 95.88 81 VAL A C 1
ATOM 619 O O . VAL A 1 81 ? 7.847 -2.010 5.146 1.00 95.88 81 VAL A O 1
ATOM 622 N N . PHE A 1 82 ? 9.227 -3.337 3.973 1.00 93.44 82 PHE A N 1
ATOM 623 C CA . PHE A 1 82 ? 8.845 -4.560 4.674 1.00 93.44 82 PHE A CA 1
ATOM 624 C C . PHE A 1 82 ? 9.220 -4.529 6.156 1.00 93.44 82 PHE A C 1
ATOM 626 O O . PHE A 1 82 ? 8.395 -4.929 6.968 1.00 93.44 82 PHE A O 1
ATOM 633 N N . THR A 1 83 ? 10.365 -3.949 6.534 1.00 95.81 83 THR A N 1
ATOM 634 C CA . THR A 1 83 ? 10.703 -3.729 7.953 1.00 95.81 83 THR A CA 1
ATOM 635 C C . THR A 1 83 ? 9.655 -2.876 8.672 1.00 95.81 83 THR A C 1
ATOM 637 O O . THR A 1 83 ? 9.292 -3.157 9.810 1.00 95.81 83 THR A O 1
ATOM 640 N N . ARG A 1 84 ? 9.117 -1.834 8.026 1.00 95.81 84 ARG A N 1
ATOM 641 C CA . ARG A 1 84 ? 8.017 -1.039 8.604 1.00 95.81 84 ARG A CA 1
ATOM 642 C C . ARG A 1 84 ? 6.703 -1.818 8.632 1.00 95.81 84 ARG A C 1
ATOM 644 O O . ARG A 1 84 ? 5.922 -1.669 9.572 1.00 95.81 84 ARG A O 1
ATOM 651 N N . ALA A 1 85 ? 6.476 -2.648 7.619 1.00 95.62 85 ALA A N 1
ATOM 652 C CA . ALA A 1 85 ? 5.279 -3.461 7.480 1.00 95.62 85 ALA A CA 1
ATOM 653 C C . ALA A 1 85 ? 5.175 -4.570 8.537 1.00 95.62 85 ALA A C 1
ATOM 655 O O . ALA A 1 85 ? 4.053 -4.952 8.859 1.00 95.62 85 ALA A O 1
ATOM 656 N N . GLU A 1 86 ? 6.286 -5.040 9.122 1.00 92.94 86 GLU A N 1
ATOM 657 C CA . GLU A 1 86 ? 6.321 -6.108 10.144 1.00 92.94 86 GLU A CA 1
ATOM 658 C C . GLU A 1 86 ? 5.268 -5.931 11.245 1.00 92.94 86 GLU A C 1
ATOM 660 O O . GLU A 1 86 ? 4.618 -6.893 11.649 1.00 92.94 86 GLU A O 1
ATOM 665 N N . ARG A 1 87 ? 5.053 -4.691 11.704 1.00 92.06 87 ARG A N 1
ATOM 666 C CA . ARG A 1 87 ? 4.089 -4.394 12.771 1.00 92.06 87 ARG A CA 1
ATOM 667 C C . ARG A 1 87 ? 2.629 -4.462 12.320 1.00 92.06 87 ARG A C 1
ATOM 669 O O . ARG A 1 87 ? 1.763 -4.671 13.158 1.00 92.06 87 ARG A O 1
ATOM 676 N N . TYR A 1 88 ? 2.339 -4.233 11.043 1.00 95.00 88 TYR A N 1
ATOM 677 C CA . TYR A 1 88 ? 0.977 -3.957 10.572 1.00 95.00 88 TYR A CA 1
ATOM 678 C C . TYR A 1 88 ? 0.443 -5.014 9.613 1.00 95.00 88 TYR A C 1
ATOM 680 O O . TYR A 1 88 ? -0.739 -5.340 9.674 1.00 95.00 88 TYR A O 1
ATOM 688 N N . LEU A 1 89 ? 1.292 -5.566 8.744 1.00 95.25 89 LEU A N 1
ATOM 689 C CA . LEU A 1 89 ? 0.874 -6.405 7.623 1.00 95.25 89 LEU A CA 1
ATOM 690 C C . LEU A 1 89 ? 0.061 -7.620 8.074 1.00 95.25 89 LEU A C 1
ATOM 692 O O . LEU A 1 89 ? -0.954 -7.929 7.460 1.00 95.25 89 LEU A O 1
ATOM 696 N N . TYR A 1 90 ? 0.463 -8.264 9.173 1.00 94.81 90 TYR A N 1
ATOM 697 C CA . TYR A 1 90 ? -0.274 -9.393 9.742 1.00 94.81 90 TYR A CA 1
ATOM 698 C C . TYR A 1 90 ? -1.695 -9.006 10.173 1.00 94.81 90 TYR A C 1
ATOM 700 O O . TYR A 1 90 ? -2.644 -9.711 9.844 1.00 94.81 90 TYR A O 1
ATOM 708 N N . HIS A 1 91 ? -1.845 -7.879 10.876 1.00 95.69 91 HIS A N 1
ATOM 709 C CA . HIS A 1 91 ? -3.146 -7.414 11.360 1.00 95.69 91 HIS A CA 1
ATOM 710 C C . HIS A 1 91 ? -4.065 -7.014 10.210 1.00 95.69 91 HIS A C 1
ATOM 712 O O . HIS A 1 91 ? -5.227 -7.396 10.193 1.00 95.69 91 HIS A O 1
ATOM 718 N N . ILE A 1 92 ? -3.524 -6.304 9.219 1.00 96.19 92 ILE A N 1
ATOM 719 C CA . ILE A 1 92 ? -4.285 -5.897 8.037 1.00 96.19 92 ILE A CA 1
ATOM 720 C C . ILE A 1 92 ? -4.743 -7.126 7.253 1.00 96.19 92 ILE A C 1
ATOM 722 O O . ILE A 1 92 ? -5.895 -7.192 6.842 1.00 96.19 92 ILE A O 1
ATOM 726 N N . ALA A 1 93 ? -3.851 -8.101 7.056 1.00 95.62 93 ALA A N 1
ATOM 727 C CA . ALA A 1 93 ? -4.183 -9.332 6.352 1.00 95.62 93 ALA A CA 1
ATOM 728 C C . ALA A 1 93 ? -5.290 -10.112 7.075 1.00 95.62 93 ALA A C 1
ATOM 730 O O . ALA A 1 93 ? -6.251 -10.512 6.430 1.00 95.62 93 ALA A O 1
ATOM 731 N N . ALA A 1 94 ? -5.187 -10.265 8.398 1.00 94.81 94 ALA A N 1
ATOM 732 C CA . ALA A 1 94 ? -6.210 -10.937 9.196 1.00 94.81 94 ALA A CA 1
ATOM 733 C C . ALA A 1 94 ? -7.569 -10.220 9.108 1.00 94.81 94 ALA A C 1
ATOM 735 O O . ALA A 1 94 ? -8.580 -10.853 8.827 1.00 94.81 94 ALA A O 1
ATOM 736 N N . ASP A 1 95 ? -7.589 -8.890 9.246 1.00 96.31 95 ASP A N 1
ATOM 737 C CA . ASP A 1 95 ? -8.825 -8.104 9.152 1.00 96.31 95 ASP A CA 1
ATOM 738 C C . ASP A 1 95 ? -9.477 -8.190 7.761 1.00 96.31 95 ASP A C 1
ATOM 740 O O . ASP A 1 95 ? -10.703 -8.140 7.647 1.00 96.31 95 ASP A O 1
ATOM 744 N N . LEU A 1 96 ? -8.678 -8.270 6.693 1.00 96.00 96 LEU A N 1
ATOM 745 C CA . LEU A 1 96 ? -9.179 -8.433 5.326 1.00 96.00 96 LEU A CA 1
ATOM 746 C C . LEU A 1 96 ? -9.707 -9.852 5.089 1.00 96.00 96 LEU A C 1
ATOM 748 O O . LEU A 1 96 ? -10.786 -9.991 4.515 1.00 96.00 96 LEU A O 1
ATOM 752 N N . GLU A 1 97 ? -8.996 -10.877 5.569 1.00 93.81 97 GLU A N 1
ATOM 753 C CA . GLU A 1 97 ? -9.432 -12.282 5.548 1.00 93.81 97 GLU A CA 1
ATOM 754 C C . GLU A 1 97 ? -10.782 -12.445 6.256 1.00 93.81 97 GLU A C 1
ATOM 756 O O . GLU A 1 97 ? -11.731 -12.959 5.662 1.00 93.81 97 GLU A O 1
ATOM 761 N N . ASP A 1 98 ? -10.909 -11.917 7.474 1.00 95.88 98 ASP A N 1
ATOM 762 C CA . ASP A 1 98 ? -12.136 -11.984 8.277 1.00 95.88 98 ASP A CA 1
ATOM 763 C C . ASP A 1 98 ? -13.331 -11.297 7.593 1.00 95.88 98 ASP A C 1
ATOM 765 O O . ASP A 1 98 ? -14.490 -11.644 7.833 1.00 95.88 98 ASP A O 1
ATOM 769 N N . ARG A 1 99 ? -13.062 -10.321 6.719 1.00 95.94 99 ARG A N 1
ATOM 770 C CA . ARG A 1 99 ? -14.075 -9.584 5.948 1.00 95.94 99 ARG A CA 1
ATOM 771 C C . ARG A 1 99 ? -14.301 -10.147 4.546 1.00 95.94 99 ARG A C 1
ATOM 773 O O . ARG A 1 99 ? -15.121 -9.593 3.814 1.00 95.94 99 ARG A O 1
ATOM 780 N N . GLY A 1 100 ? -13.586 -11.201 4.151 1.00 93.62 100 GLY A N 1
ATOM 781 C CA . GLY A 1 100 ? -13.635 -11.748 2.794 1.00 93.62 100 GLY A CA 1
ATOM 782 C C . GLY A 1 100 ? -13.197 -10.742 1.725 1.00 93.62 100 GLY A C 1
ATOM 783 O O . GLY A 1 100 ? -13.725 -10.750 0.614 1.00 93.62 100 GLY A O 1
ATOM 784 N N . MET A 1 101 ? -12.283 -9.832 2.068 1.00 94.12 101 MET A N 1
ATOM 785 C CA . MET A 1 101 ? -11.741 -8.828 1.155 1.00 94.12 101 MET A CA 1
ATOM 786 C C . MET A 1 101 ? -10.443 -9.324 0.500 1.00 94.12 101 MET A C 1
ATOM 788 O O . MET A 1 101 ? -9.699 -10.081 1.125 1.00 94.12 101 MET A O 1
ATOM 792 N N . PRO A 1 102 ? -10.114 -8.872 -0.726 1.00 93.38 102 PRO A N 1
ATOM 793 C CA . PRO A 1 102 ? -8.875 -9.266 -1.388 1.00 93.38 102 PRO A CA 1
ATOM 794 C C . PRO A 1 102 ? -7.633 -8.903 -0.570 1.00 93.38 102 PRO A C 1
ATOM 796 O O . PRO A 1 102 ? -7.467 -7.757 -0.138 1.00 93.38 102 PRO A O 1
ATOM 799 N N . LEU A 1 103 ? -6.727 -9.868 -0.393 1.00 94.62 103 LEU A N 1
ATOM 800 C CA . LEU A 1 103 ? -5.552 -9.686 0.462 1.00 94.62 103 LEU A CA 1
ATOM 801 C C . LEU A 1 103 ? -4.501 -8.741 -0.116 1.00 94.62 103 LEU A C 1
ATOM 803 O O . LEU A 1 103 ? -3.718 -8.157 0.630 1.00 94.62 103 LEU A O 1
ATOM 807 N N . GLU A 1 104 ? -4.499 -8.527 -1.428 1.00 94.06 104 GLU A N 1
ATOM 808 C CA . GLU A 1 104 ? -3.630 -7.536 -2.068 1.00 94.06 104 GLU A CA 1
ATOM 809 C C . GLU A 1 104 ? -3.887 -6.098 -1.585 1.00 94.06 104 GLU A C 1
ATOM 811 O O . GLU A 1 104 ? -2.975 -5.273 -1.627 1.00 94.06 104 GLU A O 1
ATOM 816 N N . LEU A 1 105 ? -5.066 -5.800 -1.017 1.00 94.69 105 LEU A N 1
ATOM 817 C CA . LEU A 1 105 ? -5.335 -4.507 -0.375 1.00 94.69 105 LEU A CA 1
ATOM 818 C C . LEU A 1 105 ? -4.421 -4.250 0.831 1.00 94.69 105 LEU A C 1
ATOM 820 O O . LEU A 1 105 ? -4.141 -3.094 1.153 1.00 94.69 105 LEU A O 1
ATOM 824 N N . ALA A 1 106 ? -3.896 -5.309 1.459 1.00 95.69 106 ALA A N 1
ATOM 825 C CA . ALA A 1 106 ? -2.910 -5.192 2.526 1.00 95.69 106 ALA A CA 1
ATOM 826 C C . ALA A 1 106 ? -1.600 -4.547 2.050 1.00 95.69 106 ALA A C 1
ATOM 828 O O . ALA A 1 106 ? -0.834 -4.052 2.872 1.00 95.69 106 ALA A O 1
ATOM 829 N N . LEU A 1 107 ? -1.337 -4.540 0.738 1.00 94.81 107 LEU A N 1
ATOM 830 C CA . LEU A 1 107 ? -0.127 -3.986 0.137 1.00 94.81 107 LEU A CA 1
ATOM 831 C C . LEU A 1 107 ? -0.289 -2.537 -0.335 1.00 94.81 107 LEU A C 1
ATOM 833 O O . LEU A 1 107 ? 0.715 -1.908 -0.664 1.00 94.81 107 LEU A O 1
ATOM 837 N N . LEU A 1 108 ? -1.501 -1.968 -0.313 1.00 94.88 108 LEU A N 1
ATOM 838 C CA . LEU A 1 108 ? -1.717 -0.560 -0.673 1.00 94.88 108 LEU A CA 1
ATOM 839 C C . LEU A 1 108 ? -0.797 0.417 0.081 1.00 94.88 108 LEU A C 1
ATOM 841 O O . LEU A 1 108 ? -0.235 1.305 -0.560 1.00 94.88 108 LEU A O 1
ATOM 845 N N . PRO A 1 109 ? -0.513 0.248 1.389 1.00 96.19 109 PRO A N 1
ATOM 846 C CA . PRO A 1 109 ? 0.399 1.152 2.087 1.00 96.19 109 PRO A CA 1
ATOM 847 C C . PRO A 1 109 ? 1.823 1.224 1.517 1.00 96.19 109 PRO A C 1
ATOM 849 O O . PRO A 1 109 ? 2.548 2.172 1.827 1.00 96.19 109 PRO A O 1
ATOM 852 N N . VAL A 1 110 ? 2.253 0.257 0.694 1.00 95.25 110 VAL A N 1
ATOM 853 C CA . VAL A 1 110 ? 3.543 0.318 -0.016 1.00 95.25 110 VAL A CA 1
ATOM 854 C C . VAL A 1 110 ? 3.590 1.533 -0.939 1.00 95.25 110 VAL A C 1
ATOM 856 O O . VAL A 1 110 ? 4.591 2.249 -0.933 1.00 95.25 110 VAL A O 1
ATOM 859 N N . VAL A 1 111 ? 2.516 1.772 -1.696 1.00 93.69 111 VAL A N 1
ATOM 860 C CA . VAL A 1 111 ? 2.442 2.863 -2.678 1.00 93.69 111 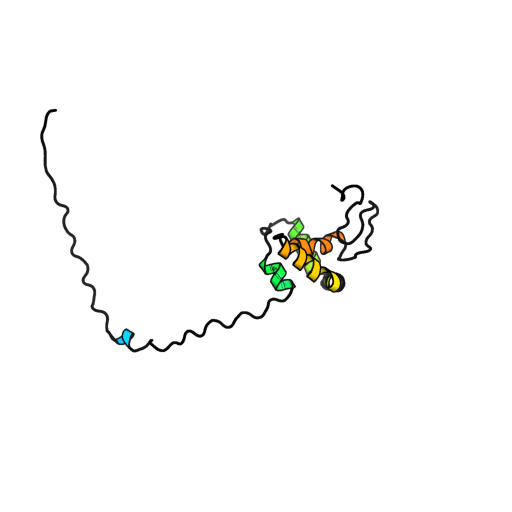VAL A CA 1
ATOM 861 C C . VAL A 1 111 ? 1.979 4.183 -2.060 1.00 93.69 111 VAL A C 1
ATOM 863 O O . VAL A 1 111 ? 2.354 5.237 -2.562 1.00 93.69 111 VAL A O 1
ATOM 866 N N . GLU A 1 112 ? 1.246 4.140 -0.943 1.00 94.38 112 GLU A N 1
ATOM 867 C CA . GLU A 1 112 ? 0.727 5.348 -0.284 1.00 94.38 112 GLU A CA 1
ATOM 868 C C . GLU A 1 112 ? 1.740 6.011 0.658 1.00 94.38 112 GLU A C 1
ATOM 870 O O . GLU A 1 112 ? 1.960 7.222 0.605 1.00 94.38 112 GLU A O 1
ATOM 875 N N . SER A 1 113 ? 2.366 5.239 1.552 1.00 95.56 113 SER A N 1
ATOM 876 C CA . SER A 1 113 ? 3.232 5.802 2.599 1.00 95.56 113 SER A CA 1
ATOM 877 C C . SER A 1 113 ? 4.514 5.021 2.862 1.00 95.56 113 SER A C 1
ATOM 879 O O . SER A 1 113 ? 5.266 5.363 3.777 1.00 95.56 113 SER A O 1
ATOM 881 N N . ALA A 1 114 ? 4.789 3.967 2.090 1.00 95.31 114 ALA A N 1
ATOM 882 C CA . ALA A 1 114 ? 5.876 3.032 2.369 1.00 95.31 114 ALA A CA 1
ATOM 883 C C . ALA A 1 114 ? 5.789 2.447 3.796 1.00 95.31 114 ALA A C 1
ATOM 885 O O . ALA A 1 114 ? 6.796 2.350 4.508 1.00 95.31 114 ALA A O 1
ATOM 886 N N . PHE A 1 115 ? 4.567 2.093 4.205 1.00 96.00 115 PHE A N 1
ATOM 887 C CA . PHE A 1 115 ? 4.214 1.603 5.537 1.00 96.00 115 PHE A CA 1
ATOM 888 C C . PHE A 1 115 ? 4.512 2.557 6.716 1.00 96.00 115 PHE A C 1
ATOM 890 O O . PHE A 1 115 ? 4.641 2.126 7.862 1.00 96.00 115 PHE A O 1
ATOM 897 N N . ASP A 1 116 ? 4.618 3.862 6.466 1.00 94.38 116 ASP A N 1
ATOM 898 C CA . ASP A 1 116 ? 4.830 4.864 7.512 1.00 94.38 116 ASP A CA 1
ATOM 899 C C . ASP A 1 116 ? 3.486 5.328 8.126 1.00 94.38 116 ASP A C 1
ATOM 901 O O . ASP A 1 116 ? 2.673 5.950 7.430 1.00 94.38 116 ASP A O 1
ATOM 905 N N . PRO A 1 117 ? 3.220 5.051 9.420 1.00 90.88 117 PRO A N 1
ATOM 906 C CA . PRO A 1 117 ? 1.994 5.472 10.101 1.00 90.88 117 PRO A CA 1
ATOM 907 C C . PRO A 1 117 ? 1.956 6.976 10.414 1.00 90.88 117 PRO A C 1
ATOM 909 O O . PRO A 1 117 ? 0.894 7.495 10.754 1.00 90.88 117 PRO A O 1
ATOM 912 N N . PHE A 1 118 ? 3.086 7.678 10.315 1.00 91.62 118 PHE A N 1
ATOM 913 C CA . PHE A 1 118 ? 3.208 9.109 10.590 1.00 91.62 118 PHE A CA 1
ATOM 914 C C . PHE A 1 118 ? 3.428 9.932 9.317 1.00 91.62 118 PHE A C 1
ATOM 916 O O . PHE A 1 118 ? 3.765 11.111 9.405 1.00 91.62 118 PHE A O 1
ATOM 923 N N . ALA A 1 119 ? 3.223 9.342 8.136 1.00 90.44 119 ALA A N 1
ATOM 924 C CA . ALA A 1 119 ? 3.332 10.057 6.874 1.00 90.44 119 ALA A CA 1
ATOM 925 C C . ALA A 1 119 ? 2.277 11.166 6.762 1.00 90.44 119 ALA A C 1
ATOM 927 O O . ALA A 1 119 ? 1.084 10.936 6.969 1.00 90.44 119 ALA A O 1
ATOM 928 N N . TYR A 1 120 ? 2.717 12.357 6.361 1.00 88.75 120 TYR A N 1
ATOM 929 C CA . TYR A 1 120 ? 1.857 13.496 6.052 1.00 88.75 120 TYR A CA 1
ATOM 930 C C . TYR A 1 120 ? 2.239 14.080 4.698 1.00 88.75 120 TYR A C 1
ATOM 932 O O . TYR A 1 120 ? 3.407 14.390 4.457 1.00 88.75 120 TYR A O 1
ATOM 940 N N . SER A 1 121 ? 1.250 14.279 3.830 1.00 87.62 121 SER A N 1
ATOM 941 C CA . SER A 1 121 ? 1.450 14.996 2.572 1.00 87.62 121 SER A CA 1
ATOM 942 C C . SER A 1 121 ? 1.127 16.485 2.699 1.00 87.62 121 SER A C 1
ATOM 944 O O . SER A 1 121 ? 0.365 16.927 3.564 1.00 87.62 121 SER A O 1
ATOM 946 N N . HIS A 1 122 ? 1.632 17.262 1.741 1.00 83.00 122 HIS A N 1
ATOM 947 C CA . HIS A 1 122 ? 1.279 18.672 1.558 1.00 83.00 122 HIS A CA 1
ATOM 948 C C . HIS A 1 122 ? -0.239 18.891 1.391 1.00 83.00 122 HIS A C 1
ATOM 950 O O . HIS A 1 122 ? -0.760 19.939 1.766 1.00 83.00 122 HIS A O 1
ATOM 956 N N . GLY A 1 123 ? -0.958 17.888 0.871 1.00 80.94 123 GLY A N 1
ATOM 957 C CA . GLY A 1 123 ? -2.412 17.894 0.686 1.00 80.94 123 GLY A CA 1
ATOM 958 C C . GLY A 1 123 ? -3.221 17.509 1.930 1.00 80.94 123 GLY A C 1
ATOM 959 O O . GLY A 1 123 ? -4.430 17.318 1.822 1.00 80.94 123 GLY A O 1
ATOM 960 N N . ARG A 1 124 ? -2.587 17.394 3.107 1.00 86.00 124 ARG A N 1
ATOM 961 C CA . ARG A 1 124 ? -3.193 16.945 4.380 1.00 86.00 124 ARG A CA 1
ATOM 962 C C . ARG A 1 124 ? -3.685 15.493 4.389 1.00 86.00 124 ARG A C 1
ATOM 964 O O . ARG A 1 124 ? -4.452 15.125 5.280 1.00 86.00 124 ARG A O 1
ATOM 971 N N . ALA A 1 125 ? -3.255 14.675 3.432 1.00 87.31 125 ALA A N 1
ATOM 972 C CA . ALA A 1 125 ? -3.392 13.229 3.559 1.00 87.31 125 ALA A CA 1
ATOM 973 C C . ALA A 1 125 ? -2.467 12.729 4.675 1.00 87.31 125 ALA A C 1
ATOM 975 O O . ALA A 1 125 ? -1.349 13.237 4.815 1.00 87.31 125 ALA A O 1
ATOM 976 N N . ALA A 1 126 ? -2.951 11.788 5.485 1.00 89.50 126 ALA A N 1
ATOM 977 C CA . ALA A 1 126 ? -2.262 11.368 6.696 1.00 89.50 126 ALA A CA 1
ATOM 978 C C . ALA A 1 126 ? -2.269 9.851 6.895 1.00 89.50 126 ALA A C 1
ATOM 980 O O . ALA A 1 126 ? -3.220 9.147 6.542 1.00 89.50 126 ALA A O 1
ATOM 981 N N . GLY A 1 127 ? -1.209 9.379 7.541 1.00 91.50 127 GLY A N 1
ATOM 982 C CA . GLY A 1 127 ? -1.064 8.020 8.028 1.00 91.50 127 GLY A CA 1
ATOM 983 C C . GLY A 1 127 ? -0.804 6.988 6.940 1.00 91.50 127 GLY A C 1
ATOM 984 O O . GLY A 1 127 ? -0.415 7.302 5.813 1.00 91.50 127 GLY A O 1
ATOM 985 N N . LEU A 1 128 ? -1.034 5.735 7.325 1.00 92.88 128 LEU A N 1
ATOM 986 C CA . LEU A 1 128 ? -0.626 4.550 6.579 1.00 92.88 128 LEU A CA 1
ATOM 987 C C . LEU A 1 128 ? -1.305 4.419 5.195 1.00 92.88 128 LEU A C 1
ATOM 989 O O . LEU A 1 128 ? -0.678 3.942 4.259 1.00 92.88 128 LEU A O 1
ATOM 993 N N . TRP A 1 129 ? -2.541 4.911 5.046 1.00 93.69 129 TRP A N 1
ATOM 994 C CA . TRP A 1 129 ? -3.297 4.916 3.776 1.00 93.69 129 TRP A CA 1
ATOM 995 C C . TRP A 1 129 ? -3.390 6.292 3.115 1.00 93.69 129 TRP A C 1
ATOM 997 O O . TRP A 1 129 ? -4.145 6.444 2.162 1.00 93.69 129 TRP A O 1
ATOM 1007 N N . GLN A 1 130 ? -2.706 7.317 3.640 1.00 92.75 130 GLN A N 1
ATOM 1008 C CA . GLN A 1 130 ? -2.817 8.687 3.118 1.00 92.75 130 GLN A CA 1
ATOM 1009 C C . GLN A 1 130 ? -4.286 9.137 2.931 1.00 92.75 130 GLN A C 1
ATOM 1011 O O . GLN A 1 130 ? -4.677 9.731 1.927 1.00 92.75 130 GLN A O 1
ATOM 1016 N N . ILE A 1 131 ? -5.130 8.891 3.937 1.00 91.00 131 ILE A N 1
ATOM 1017 C CA . ILE A 1 131 ? -6.531 9.324 3.900 1.00 91.00 131 ILE A CA 1
ATOM 1018 C C . ILE A 1 131 ? -6.608 10.803 4.282 1.00 91.00 131 ILE A C 1
ATOM 1020 O O . ILE A 1 131 ? -5.970 11.255 5.236 1.00 91.00 131 ILE A O 1
ATOM 1024 N N . ILE A 1 132 ? -7.428 11.570 3.562 1.00 89.38 132 ILE A N 1
ATOM 1025 C CA . ILE A 1 132 ? -7.753 12.951 3.926 1.00 89.38 132 ILE A CA 1
ATOM 1026 C C . ILE A 1 132 ? -8.902 12.915 4.951 1.00 89.38 132 ILE A C 1
ATOM 1028 O O . ILE A 1 132 ? -9.991 12.433 4.625 1.00 89.38 132 ILE A O 1
ATOM 1032 N N . PRO A 1 133 ? -8.745 13.469 6.171 1.00 81.38 133 PRO A N 1
ATOM 1033 C CA . PRO A 1 133 ? -9.780 13.394 7.213 1.00 81.38 133 PRO A CA 1
ATOM 1034 C C . PRO A 1 133 ? -11.146 13.977 6.809 1.00 81.38 133 PRO A C 1
ATOM 1036 O O . PRO A 1 133 ? -12.180 13.618 7.371 1.00 81.38 133 PRO A O 1
ATOM 1039 N N . GLY A 1 134 ? -11.158 14.905 5.847 1.00 82.00 134 GLY A N 1
ATOM 1040 C CA . GLY A 1 134 ? -12.380 15.491 5.294 1.00 82.00 134 GLY A CA 1
ATOM 1041 C C . GLY A 1 134 ? -13.187 14.539 4.406 1.00 82.00 134 GLY A C 1
ATOM 1042 O O . GLY A 1 134 ? -14.407 14.676 4.346 1.00 82.00 134 GLY A O 1
ATOM 1043 N N . THR A 1 135 ? -12.539 13.575 3.746 1.00 84.38 135 THR A N 1
ATOM 1044 C CA . THR A 1 135 ? -13.185 12.634 2.816 1.00 84.38 135 THR A CA 1
ATOM 1045 C C . THR A 1 135 ? -13.336 11.228 3.395 1.00 84.38 135 THR A C 1
ATOM 1047 O O . THR A 1 135 ? -14.287 10.548 3.038 1.00 84.38 135 THR A O 1
ATOM 1050 N N . GLY A 1 136 ? -12.482 10.813 4.336 1.00 74.31 136 GLY A N 1
ATOM 1051 C CA . GLY A 1 136 ? -12.461 9.446 4.882 1.00 74.31 136 GLY A CA 1
ATOM 1052 C C . GLY A 1 136 ? -13.536 9.082 5.914 1.00 74.31 136 GLY A C 1
ATOM 1053 O O . GLY A 1 136 ? -13.442 8.024 6.521 1.00 74.31 136 GLY A O 1
ATOM 1054 N N . ARG A 1 137 ? -14.517 9.956 6.176 1.00 72.62 137 ARG A N 1
ATOM 1055 C CA . ARG A 1 137 ? -15.610 9.714 7.146 1.00 72.62 137 ARG A CA 1
ATOM 1056 C C . ARG A 1 137 ? -16.912 9.204 6.517 1.00 72.62 137 ARG A C 1
ATOM 1058 O O . ARG A 1 137 ? -17.887 9.041 7.245 1.00 72.62 137 ARG A O 1
ATOM 1065 N N . ARG A 1 138 ? -16.958 9.078 5.193 1.00 54.94 138 ARG A N 1
ATOM 1066 C CA . ARG A 1 138 ? -18.176 8.768 4.438 1.00 54.94 138 ARG A CA 1
ATOM 1067 C C . ARG A 1 138 ? -18.243 7.307 4.045 1.00 54.94 138 ARG A C 1
ATOM 1069 O O . ARG A 1 138 ? -17.157 6.726 3.842 1.00 54.94 138 ARG A O 1
#

Secondary structure (DSSP, 8-state):
---------PPPPPPPP--PPPPGGGGTS-TT---PPPPPPPPPPHHHHHHHT--SPP---HHHHHHHHHHHH-HHHHHHHHHHHTTTHHHHHHHHHHTT--GGGGGHHHHHTTT-TT-B-TT--BTTTTB-TTTTT-

Sequence (138 aa):
EPVASSAAQSPSERPAPALCAADPAWIEAGRTATLEPPEPAPPLDLIGRLRAQFALEPHHDPAVERELAWYARHPQYLGRVFTRAERYLYHIAADLEDRGMPLELALLPVVESAFDPFAYSHGRAAGLWQIIPGTGRR